Protein AF-A0A6N2EIK0-F1 (afdb_monomer)

Radius of gyration: 19.93 Å; Cα contacts (8 Å, |Δi|>4): 120; chains: 1; bounding box: 42×57×30 Å

Nearest PDB structures (foldseek):
  4o7p-assembly1_A  TM=5.651E-01  e=1.391E+00  Mycobacterium tuberculosis
  9bhi-assembly1_A  TM=3.981E-01  e=7.810E-01  Homo sapiens
  5flf-assembly3_C  TM=5.218E-01  e=3.002E+00  Homo sapiens
  8w38-assembly2_B  TM=4.145E-01  e=2.641E+00  Homo sapiens
  4hzs-assembly2_B  TM=5.323E-01  e=6.910E+00  Homo sapiens

Structure (mmCIF, N/CA/C/O backbone):
data_AF-A0A6N2EIK0-F1
#
_entry.id   AF-A0A6N2EIK0-F1
#
loop_
_atom_site.group_PDB
_atom_site.id
_atom_site.type_symbol
_atom_site.label_ato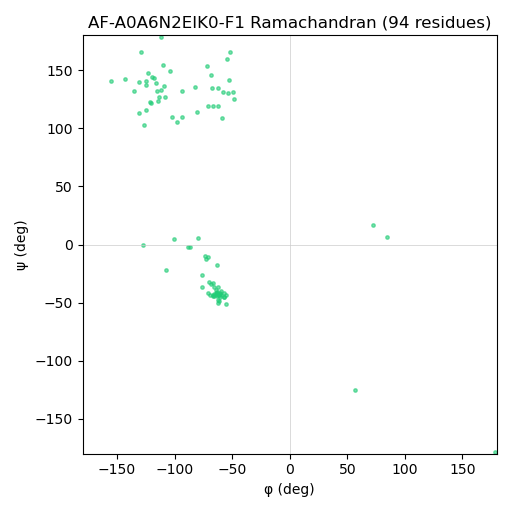m_id
_atom_site.label_alt_id
_atom_site.label_comp_id
_atom_site.label_asym_id
_atom_site.label_entity_id
_atom_site.label_seq_id
_atom_site.pdbx_PDB_ins_code
_atom_site.Cartn_x
_atom_site.Cartn_y
_atom_site.Cartn_z
_atom_site.occupancy
_atom_site.B_iso_or_equiv
_atom_site.auth_seq_id
_atom_site.auth_comp_id
_atom_site.auth_asym_id
_atom_site.auth_atom_id
_atom_site.pdbx_PDB_model_num
ATOM 1 N N . MET A 1 1 ? 27.194 45.518 8.921 1.00 78.38 1 MET A N 1
ATOM 2 C CA . MET A 1 1 ? 25.733 45.707 8.754 1.00 78.38 1 MET A CA 1
ATOM 3 C C . MET A 1 1 ? 25.144 44.846 7.635 1.00 78.38 1 MET A C 1
ATOM 5 O O . MET A 1 1 ? 24.205 44.117 7.914 1.00 78.38 1 MET A O 1
ATOM 9 N N . LEU A 1 2 ? 25.724 44.820 6.425 1.00 89.88 2 LEU A N 1
ATOM 10 C CA . LEU A 1 2 ? 25.221 44.005 5.299 1.00 89.88 2 LEU A CA 1
ATOM 11 C C . LEU A 1 2 ? 25.080 42.499 5.611 1.00 89.88 2 LEU A C 1
ATOM 13 O O . LEU A 1 2 ? 24.065 41.892 5.299 1.00 89.88 2 LEU A O 1
ATOM 17 N N . ARG A 1 3 ? 26.070 41.906 6.291 1.00 87.88 3 ARG A N 1
ATOM 18 C CA . ARG A 1 3 ? 26.031 40.486 6.698 1.00 87.88 3 ARG A CA 1
ATOM 19 C C . ARG A 1 3 ? 24.886 40.171 7.668 1.00 87.88 3 ARG A C 1
ATOM 21 O O . ARG A 1 3 ? 24.280 39.114 7.564 1.00 87.88 3 ARG A O 1
ATOM 28 N N . LEU A 1 4 ? 24.574 41.100 8.574 1.00 91.81 4 LEU A N 1
ATOM 29 C CA . LEU A 1 4 ? 23.481 40.948 9.538 1.00 91.81 4 LEU A CA 1
ATOM 30 C C . LEU A 1 4 ? 22.118 41.040 8.841 1.00 91.81 4 LEU A C 1
ATOM 32 O O . LEU A 1 4 ? 21.241 40.231 9.114 1.00 91.81 4 LEU A O 1
ATOM 36 N N . MET A 1 5 ? 21.974 41.972 7.893 1.00 92.25 5 MET A N 1
ATOM 37 C CA . MET A 1 5 ? 20.775 42.091 7.054 1.00 92.25 5 MET A CA 1
ATOM 38 C C . MET A 1 5 ? 20.528 40.821 6.232 1.00 92.25 5 MET A C 1
ATOM 40 O O . MET A 1 5 ? 19.398 40.346 6.176 1.00 92.25 5 MET A O 1
ATOM 44 N N . LEU A 1 6 ? 21.578 40.233 5.643 1.00 93.19 6 LEU A N 1
ATOM 45 C CA . LEU A 1 6 ? 21.459 38.981 4.887 1.00 93.19 6 LEU A CA 1
ATOM 46 C C . LEU A 1 6 ? 21.003 37.813 5.768 1.00 93.19 6 LEU A C 1
ATOM 48 O O . LEU A 1 6 ? 20.132 37.045 5.370 1.00 93.19 6 LEU A O 1
ATOM 52 N N . LEU A 1 7 ? 21.578 37.689 6.967 1.00 94.69 7 LEU A N 1
ATOM 53 C CA . LEU A 1 7 ? 21.194 36.653 7.927 1.00 94.69 7 LEU A CA 1
ATOM 54 C C . LEU A 1 7 ? 19.740 36.818 8.372 1.00 94.69 7 LEU A C 1
ATOM 56 O O . LEU A 1 7 ? 19.004 35.836 8.434 1.00 94.69 7 LEU A O 1
ATOM 60 N N . LEU A 1 8 ? 19.312 38.055 8.630 1.00 95.12 8 LEU A N 1
ATOM 61 C CA . LEU A 1 8 ? 17.940 38.346 9.026 1.00 95.12 8 LEU A CA 1
ATOM 62 C C . LEU A 1 8 ? 16.949 38.035 7.896 1.00 95.12 8 LEU A C 1
ATOM 64 O O . LEU A 1 8 ? 15.914 37.423 8.145 1.00 95.12 8 LEU A O 1
ATOM 68 N N . ALA A 1 9 ? 17.285 38.391 6.654 1.00 92.38 9 ALA A N 1
ATOM 69 C CA . ALA A 1 9 ? 16.471 38.076 5.483 1.00 92.38 9 ALA A CA 1
ATOM 70 C C . ALA A 1 9 ? 16.359 36.560 5.245 1.00 92.38 9 ALA A C 1
ATOM 72 O O . ALA A 1 9 ? 15.278 36.067 4.929 1.00 92.38 9 ALA A O 1
ATOM 73 N N . LEU A 1 10 ? 17.447 35.809 5.449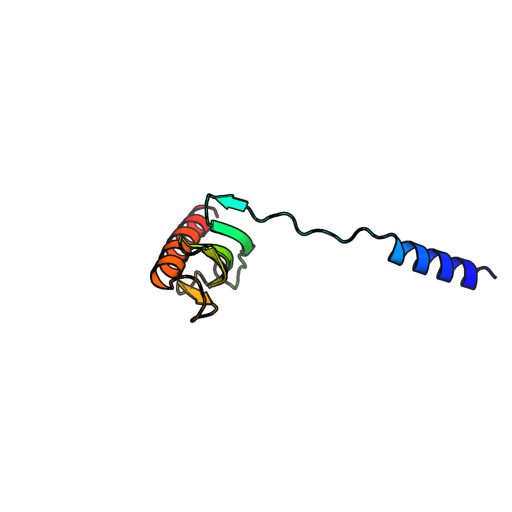 1.00 93.25 10 LEU A N 1
ATOM 74 C CA . LEU A 1 10 ? 17.449 34.349 5.326 1.00 93.25 10 LEU A CA 1
ATOM 75 C C . LEU A 1 10 ? 16.584 33.684 6.406 1.00 93.25 10 LEU A C 1
ATOM 77 O O . LEU A 1 10 ? 15.792 32.792 6.103 1.00 93.25 10 LEU A O 1
ATOM 81 N N . LEU A 1 11 ? 16.711 34.137 7.656 1.00 93.50 11 LEU A N 1
ATOM 82 C CA . LEU A 1 11 ? 15.905 33.644 8.775 1.00 93.50 11 LEU A CA 1
ATOM 83 C C . LEU A 1 11 ? 14.418 33.934 8.557 1.00 93.50 11 LEU A C 1
ATOM 85 O O . LEU A 1 11 ? 13.587 33.051 8.754 1.00 93.50 11 LEU A O 1
ATOM 89 N N . LEU A 1 12 ? 14.088 35.141 8.094 1.00 92.88 12 LEU A N 1
ATOM 90 C CA . LEU A 1 12 ? 12.715 35.520 7.777 1.00 92.88 12 LEU A CA 1
ATOM 91 C C . LEU A 1 12 ? 12.155 34.670 6.628 1.00 92.88 12 LEU A C 1
ATOM 93 O O . LEU A 1 12 ? 11.032 34.180 6.719 1.00 92.88 12 LEU A O 1
ATOM 97 N N . GLY A 1 13 ? 12.961 34.423 5.591 1.00 88.00 13 GLY A N 1
ATOM 98 C CA . GLY A 1 13 ? 12.608 33.530 4.491 1.00 88.00 13 GLY A CA 1
ATOM 99 C C . GLY A 1 13 ? 12.273 32.117 4.968 1.00 88.00 13 GLY A C 1
ATOM 100 O O . GLY A 1 13 ? 11.246 31.579 4.571 1.00 88.00 13 GLY A O 1
ATOM 101 N N . LEU A 1 14 ? 13.070 31.540 5.875 1.00 85.62 14 LEU A N 1
ATOM 102 C CA . LEU A 1 14 ? 12.792 30.213 6.438 1.00 85.62 14 LEU A CA 1
ATOM 103 C C . LEU A 1 14 ? 11.466 30.170 7.207 1.00 85.62 14 LEU A C 1
ATOM 105 O O . LEU A 1 14 ? 10.701 29.221 7.049 1.00 85.62 14 LEU A O 1
ATOM 109 N N . VAL A 1 15 ? 11.179 31.190 8.019 1.00 87.94 15 VAL A N 1
ATOM 110 C CA . VAL A 1 15 ? 9.958 31.236 8.841 1.00 87.94 15 VAL A CA 1
ATOM 111 C C . VAL A 1 15 ? 8.699 31.384 7.984 1.00 87.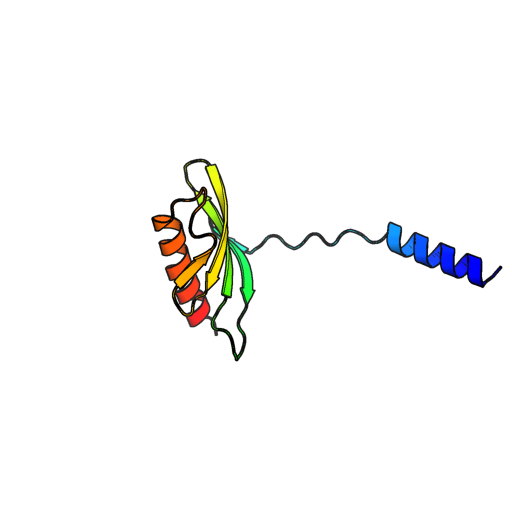94 15 VAL A C 1
ATOM 113 O O . VAL A 1 15 ? 7.662 30.821 8.327 1.00 87.94 15 VAL A O 1
ATOM 116 N N . LEU A 1 16 ? 8.782 32.106 6.863 1.00 85.94 16 LEU A N 1
ATOM 117 C CA . LEU A 1 16 ? 7.641 32.336 5.976 1.00 85.94 16 LEU A CA 1
ATOM 118 C C . LEU A 1 16 ? 7.427 31.229 4.933 1.00 85.94 16 LEU A C 1
ATOM 120 O O . LEU A 1 16 ? 6.456 31.303 4.178 1.00 85.94 16 LEU A O 1
ATOM 124 N N . THR A 1 17 ? 8.281 30.201 4.872 1.00 79.56 17 THR A N 1
ATOM 125 C CA . THR A 1 17 ? 8.040 29.085 3.945 1.00 79.56 17 THR A CA 1
ATOM 126 C C . THR A 1 17 ? 6.785 28.302 4.354 1.00 79.56 17 THR A C 1
ATOM 128 O O . THR A 1 17 ? 6.732 27.748 5.457 1.00 79.56 17 THR A O 1
ATOM 131 N N . PRO A 1 18 ? 5.750 28.221 3.494 1.00 78.12 18 PRO A N 1
ATOM 132 C CA . PRO A 1 18 ? 4.586 27.398 3.781 1.00 78.12 18 PRO A CA 1
ATOM 133 C C . PRO A 1 18 ? 5.019 25.935 3.878 1.00 78.12 18 PRO A C 1
ATOM 135 O O . PRO A 1 18 ? 5.772 25.432 3.041 1.00 78.12 18 PRO A O 1
ATOM 138 N N . ARG A 1 19 ? 4.530 25.232 4.905 1.00 72.50 19 ARG A N 1
ATOM 139 C CA . ARG A 1 19 ? 4.760 23.791 5.029 1.00 72.50 19 ARG A CA 1
ATOM 140 C C . ARG A 1 19 ? 4.113 23.099 3.836 1.00 72.50 19 ARG A C 1
ATOM 142 O O . ARG A 1 19 ? 2.900 23.182 3.664 1.00 72.50 19 ARG A O 1
ATOM 149 N N . ALA A 1 20 ? 4.920 22.409 3.035 1.00 71.50 20 ALA A N 1
ATOM 150 C CA . ALA A 1 20 ? 4.416 21.563 1.967 1.00 71.50 20 ALA A CA 1
ATOM 151 C C . ALA A 1 20 ? 3.500 20.491 2.579 1.00 71.50 20 ALA A C 1
ATOM 153 O O . ALA A 1 20 ? 3.954 19.593 3.290 1.00 71.50 20 ALA A O 1
ATOM 154 N N . VAL A 1 21 ? 2.196 20.614 2.336 1.00 65.75 21 VAL A N 1
ATOM 155 C CA . VAL A 1 21 ? 1.225 19.570 2.655 1.00 65.75 21 VAL A CA 1
ATOM 156 C C . VAL A 1 21 ? 1.329 18.561 1.521 1.00 65.75 21 VAL A C 1
ATOM 158 O O . VAL A 1 21 ? 1.051 18.901 0.372 1.00 65.75 21 VAL A O 1
ATOM 161 N N . ALA A 1 22 ? 1.793 17.347 1.819 1.00 63.25 22 ALA A N 1
ATOM 162 C CA . ALA A 1 22 ? 1.801 16.277 0.829 1.00 63.25 22 ALA A CA 1
ATOM 163 C C . ALA A 1 22 ? 0.382 16.125 0.259 1.00 63.25 22 ALA A C 1
ATOM 165 O O . ALA A 1 22 ? -0.585 16.087 1.027 1.00 63.25 22 ALA A O 1
ATOM 166 N N . ALA A 1 23 ? 0.263 16.089 -1.072 1.00 63.03 23 ALA A N 1
ATOM 167 C CA . ALA A 1 23 ? -1.025 15.912 -1.730 1.00 63.03 23 ALA A CA 1
ATOM 168 C C . ALA A 1 23 ? -1.722 14.659 -1.169 1.00 63.03 23 ALA A C 1
ATOM 170 O O . ALA A 1 23 ? -1.042 13.669 -0.872 1.00 63.03 23 ALA A O 1
ATOM 171 N N . PRO A 1 24 ? -3.055 14.681 -0.979 1.00 65.00 24 PRO A N 1
ATOM 172 C CA . PRO A 1 24 ? -3.768 13.477 -0.589 1.00 65.00 24 PRO A CA 1
ATOM 173 C C . PRO A 1 24 ? -3.503 12.405 -1.650 1.00 65.00 24 PRO A C 1
ATOM 175 O O . PRO A 1 24 ? -3.593 12.678 -2.847 1.00 65.00 24 PRO A O 1
ATOM 178 N N . GLY A 1 25 ? -3.134 11.202 -1.208 1.00 74.50 25 GLY A N 1
ATOM 179 C CA . GLY A 1 25 ? -2.983 10.058 -2.099 1.00 74.50 25 GLY A CA 1
ATOM 180 C C . GLY A 1 25 ? -4.249 9.811 -2.927 1.00 74.50 25 GLY A C 1
ATOM 181 O O . GLY A 1 25 ? -5.340 10.256 -2.563 1.00 74.50 25 GLY A O 1
ATOM 182 N N . VAL A 1 26 ? -4.130 9.088 -4.042 1.00 86.38 26 VAL A N 1
ATOM 183 C CA . VAL A 1 26 ? -5.299 8.755 -4.873 1.00 86.38 26 VAL A CA 1
ATOM 184 C C . VAL A 1 26 ? -6.158 7.741 -4.125 1.00 86.38 26 VAL A C 1
ATOM 186 O O . VAL A 1 26 ? -5.695 6.642 -3.824 1.00 86.38 26 VAL A O 1
ATOM 189 N N . CYS A 1 27 ? -7.404 8.104 -3.823 1.00 89.81 27 CYS A N 1
ATOM 190 C CA . CYS A 1 27 ? -8.324 7.266 -3.060 1.00 89.81 27 CYS A CA 1
ATOM 191 C C . CYS A 1 27 ? -9.456 6.714 -3.926 1.00 89.81 27 CYS A C 1
ATOM 193 O O . CYS A 1 27 ? -10.094 7.445 -4.681 1.00 89.81 27 CYS A O 1
ATOM 195 N N . VAL A 1 28 ? -9.753 5.429 -3.744 1.00 90.25 28 VAL A N 1
ATOM 196 C CA . VAL A 1 28 ? -10.951 4.763 -4.255 1.00 90.25 28 VAL A CA 1
ATOM 197 C C . VAL A 1 28 ? -11.638 4.082 -3.075 1.00 90.25 28 VAL A C 1
ATOM 199 O O . VAL A 1 28 ? -11.196 3.042 -2.585 1.00 90.25 28 VAL A O 1
ATOM 202 N N . GLY A 1 29 ? -12.720 4.699 -2.595 1.00 91.00 29 GLY A N 1
ATOM 203 C CA . GLY A 1 29 ? -13.445 4.232 -1.414 1.00 91.00 29 GLY A CA 1
ATOM 204 C C . GLY A 1 29 ? -12.526 4.122 -0.183 1.00 91.00 29 GLY A C 1
ATOM 205 O O . GLY A 1 29 ? -11.867 5.104 0.158 1.00 91.00 29 GLY A O 1
ATOM 206 N N . PRO A 1 30 ? -12.457 2.956 0.486 1.00 92.94 30 PRO A N 1
ATOM 207 C CA . PRO A 1 30 ? -11.673 2.766 1.709 1.00 92.94 30 PRO A CA 1
ATOM 208 C C . PRO A 1 30 ? -10.165 2.555 1.475 1.00 92.94 30 PRO A C 1
ATOM 210 O O . PRO A 1 30 ? -9.440 2.233 2.416 1.00 92.94 30 PRO A O 1
ATOM 213 N N . VAL A 1 31 ? -9.688 2.674 0.233 1.00 94.31 31 VAL A N 1
ATOM 214 C CA . VAL A 1 31 ? -8.295 2.421 -0.150 1.00 94.31 31 VAL A CA 1
ATOM 215 C C . VAL A 1 31 ? -7.701 3.688 -0.745 1.00 94.31 31 VAL A C 1
ATOM 217 O O . VAL A 1 31 ? -8.190 4.183 -1.756 1.00 94.31 31 VAL A O 1
ATOM 220 N N . CYS A 1 32 ? -6.617 4.186 -0.161 1.00 93.38 32 CYS A N 1
ATOM 221 C CA . CYS A 1 32 ? -5.830 5.288 -0.707 1.00 93.38 32 CYS A CA 1
ATOM 222 C C . CYS A 1 32 ? -4.416 4.826 -1.050 1.00 93.38 32 CYS A C 1
ATOM 224 O O . CYS A 1 32 ? -3.808 4.084 -0.283 1.00 93.38 32 CYS A O 1
ATOM 226 N N . ALA A 1 33 ? -3.878 5.281 -2.177 1.00 92.19 33 ALA A N 1
ATOM 227 C CA . ALA A 1 33 ? -2.482 5.103 -2.549 1.00 92.19 33 ALA A CA 1
ATOM 228 C C . ALA A 1 33 ? -1.709 6.378 -2.199 1.00 92.19 33 ALA A C 1
ATOM 230 O O . ALA A 1 33 ? -1.855 7.398 -2.871 1.00 92.19 33 ALA A O 1
ATOM 231 N N . ASP A 1 34 ? -0.920 6.316 -1.129 1.00 90.88 34 ASP A N 1
ATOM 232 C CA . ASP A 1 34 ? -0.079 7.423 -0.667 1.00 90.88 34 ASP A CA 1
ATOM 233 C C . ASP A 1 34 ? 1.173 7.566 -1.550 1.00 90.88 34 ASP A C 1
ATOM 235 O O . ASP A 1 34 ? 1.617 8.678 -1.819 1.00 90.88 34 ASP A O 1
ATOM 239 N N . GLU A 1 35 ? 1.737 6.448 -2.014 1.00 89.31 35 GLU A N 1
ATOM 240 C CA . GLU A 1 35 ? 2.92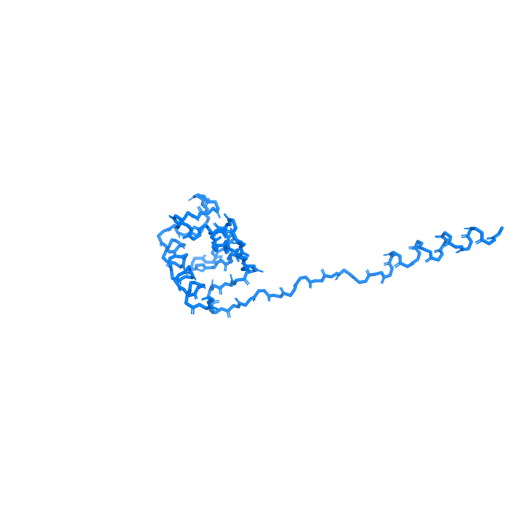0 6.435 -2.877 1.00 89.31 35 GLU A CA 1
ATOM 241 C C . GLU A 1 35 ? 2.958 5.150 -3.713 1.00 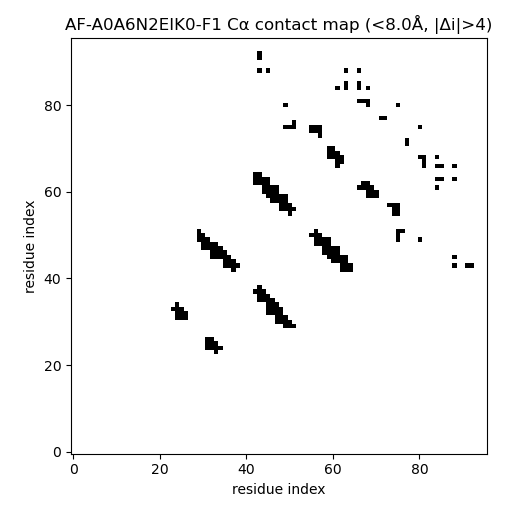89.31 35 GLU A C 1
ATOM 243 O O . GLU A 1 35 ? 2.637 4.069 -3.216 1.00 89.31 35 GLU A O 1
ATOM 248 N N . ILE A 1 36 ? 3.366 5.254 -4.977 1.00 88.06 36 ILE A N 1
ATOM 249 C CA . ILE A 1 36 ? 3.539 4.117 -5.886 1.00 88.06 36 ILE A CA 1
ATOM 250 C C . ILE A 1 36 ? 4.916 4.270 -6.523 1.00 88.06 36 ILE A C 1
ATOM 252 O O . ILE A 1 36 ? 5.142 5.212 -7.283 1.00 88.06 36 ILE A O 1
ATOM 256 N N . THR A 1 37 ? 5.839 3.362 -6.217 1.00 88.56 37 THR A N 1
ATOM 257 C CA . THR A 1 37 ? 7.209 3.423 -6.732 1.00 88.56 37 THR A CA 1
ATOM 258 C C . THR A 1 37 ? 7.589 2.140 -7.453 1.00 88.56 37 THR A C 1
ATOM 260 O O . THR A 1 37 ? 7.250 1.030 -7.046 1.00 88.56 37 THR A O 1
ATOM 263 N N . ARG A 1 38 ? 8.321 2.299 -8.556 1.00 85.69 38 ARG A N 1
ATOM 264 C CA . ARG A 1 38 ? 8.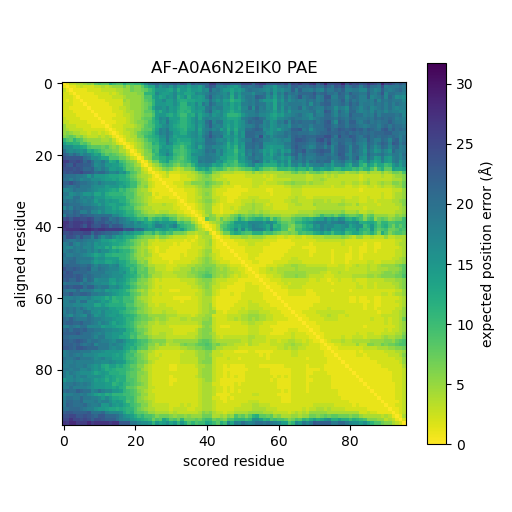974 1.220 -9.302 1.00 85.69 38 ARG A CA 1
ATOM 265 C C . ARG A 1 38 ? 10.412 1.634 -9.534 1.00 85.69 38 ARG A C 1
ATOM 267 O O . ARG A 1 38 ? 10.664 2.788 -9.874 1.00 85.69 38 ARG A O 1
ATOM 274 N N . SER A 1 39 ? 11.354 0.709 -9.412 1.00 68.06 39 SER A N 1
ATOM 275 C CA . SER A 1 39 ? 12.710 0.943 -9.905 1.00 68.06 39 SER A CA 1
ATOM 276 C C . SER A 1 39 ? 13.167 -0.214 -10.786 1.00 68.06 39 SER A C 1
ATOM 278 O O . SER A 1 39 ? 12.574 -1.287 -10.786 1.00 68.06 39 SER A O 1
ATOM 280 N N . ALA A 1 40 ? 14.253 -0.020 -11.534 1.00 66.75 40 ALA A N 1
ATOM 281 C CA . ALA A 1 40 ? 14.856 -1.099 -12.319 1.00 66.75 40 ALA A CA 1
ATOM 282 C C . ALA A 1 40 ? 15.391 -2.256 -11.443 1.00 66.75 40 ALA A C 1
ATOM 284 O O . ALA A 1 40 ? 15.622 -3.352 -11.942 1.00 66.75 40 ALA A O 1
ATOM 285 N N . LYS A 1 41 ? 15.592 -2.016 -10.138 1.00 64.19 41 LYS A N 1
ATOM 286 C CA . LYS A 1 41 ? 16.134 -2.983 -9.169 1.00 64.19 41 LYS A CA 1
ATOM 287 C C . LYS A 1 41 ? 15.079 -3.513 -8.191 1.00 64.19 41 LYS A C 1
ATOM 289 O O . LYS A 1 41 ? 15.268 -4.572 -7.597 1.00 64.19 41 LYS A O 1
ATOM 294 N N . HIS A 1 42 ? 13.989 -2.773 -8.007 1.00 60.19 42 HIS A N 1
ATOM 295 C CA . HIS A 1 42 ? 12.919 -3.074 -7.067 1.00 60.19 42 HIS A CA 1
ATOM 296 C C . HIS A 1 42 ? 11.607 -3.191 -7.837 1.00 60.19 42 HIS A C 1
ATOM 298 O O . HIS A 1 42 ? 11.194 -2.252 -8.522 1.00 60.19 42 HIS A O 1
ATOM 304 N N . HIS A 1 43 ? 10.957 -4.352 -7.710 1.00 80.31 43 HIS A N 1
ATOM 305 C CA . HIS A 1 43 ? 9.568 -4.531 -8.130 1.00 80.31 43 HIS A CA 1
ATOM 306 C C . HIS A 1 43 ? 8.684 -3.439 -7.507 1.00 80.31 43 HIS A C 1
ATOM 308 O O . HIS A 1 43 ? 9.108 -2.738 -6.587 1.00 80.31 43 HIS A O 1
ATOM 314 N N . TRP A 1 44 ? 7.461 -3.288 -8.017 1.00 90.62 44 TRP A N 1
ATOM 315 C CA . TRP A 1 44 ? 6.524 -2.289 -7.509 1.00 90.62 44 TRP A CA 1
ATOM 316 C C . TRP A 1 44 ? 6.422 -2.332 -5.978 1.00 90.62 44 TRP A C 1
ATOM 318 O O . TRP A 1 44 ? 6.134 -3.376 -5.393 1.00 90.62 44 TRP A O 1
ATOM 328 N N . GLN A 1 45 ? 6.649 -1.185 -5.345 1.00 93.56 45 GLN A N 1
ATOM 329 C CA . GLN A 1 45 ? 6.407 -0.970 -3.929 1.00 93.56 45 GLN A CA 1
ATOM 330 C C . GLN A 1 45 ? 5.276 0.044 -3.785 1.00 93.56 45 GLN A C 1
ATOM 332 O O . GLN A 1 45 ? 5.309 1.132 -4.362 1.00 93.56 45 GLN A O 1
ATOM 337 N N . LEU A 1 46 ? 4.257 -0.323 -3.016 1.00 93.69 46 LEU A N 1
ATOM 338 C CA . LEU A 1 46 ? 3.067 0.498 -2.828 1.00 93.69 46 LEU A CA 1
ATOM 339 C C . LEU A 1 46 ? 2.979 0.925 -1.368 1.00 93.69 46 LEU A C 1
ATOM 341 O O . LEU A 1 46 ? 3.084 0.092 -0.469 1.00 93.69 46 LEU A O 1
ATOM 345 N N . ARG A 1 47 ? 2.744 2.211 -1.118 1.00 94.50 47 ARG A N 1
ATOM 346 C CA . ARG A 1 47 ? 2.325 2.713 0.191 1.00 94.50 47 ARG A CA 1
ATOM 347 C C . ARG A 1 47 ? 0.839 2.993 0.130 1.00 94.50 47 ARG A C 1
ATOM 349 O O . ARG A 1 47 ? 0.398 3.905 -0.565 1.00 94.50 47 ARG A O 1
ATOM 356 N N . LEU A 1 48 ? 0.069 2.176 0.831 1.00 94.69 48 LEU A N 1
ATOM 357 C CA . LEU A 1 48 ? -1.383 2.245 0.851 1.00 94.69 48 LEU A CA 1
ATOM 358 C C . LEU A 1 48 ? -1.861 2.729 2.213 1.00 94.69 48 LEU A C 1
ATOM 360 O O . LEU A 1 48 ? -1.206 2.521 3.228 1.00 94.69 48 LEU A O 1
ATOM 364 N N . ARG A 1 49 ? -3.040 3.329 2.253 1.00 95.31 49 ARG A N 1
ATOM 365 C CA . ARG A 1 49 ? -3.767 3.618 3.480 1.00 95.31 49 ARG A CA 1
ATOM 366 C C . ARG A 1 49 ? -5.140 2.993 3.368 1.00 95.31 49 ARG A C 1
ATOM 368 O O . ARG A 1 49 ? -5.907 3.357 2.480 1.00 95.31 49 ARG A O 1
ATOM 375 N N . LEU A 1 50 ? -5.414 2.030 4.234 1.00 95.56 50 LEU A N 1
ATOM 376 C CA . LEU A 1 50 ? -6.675 1.307 4.259 1.00 95.56 50 LEU A CA 1
ATOM 377 C C . LEU A 1 50 ? -7.532 1.795 5.413 1.00 95.56 50 LEU A C 1
ATOM 379 O O . LEU A 1 50 ? -7.016 2.164 6.469 1.00 95.56 50 LEU A O 1
ATOM 383 N N . SER A 1 51 ? -8.838 1.740 5.212 1.00 95.38 51 SER A N 1
ATOM 384 C CA . SER A 1 51 ? -9.823 1.736 6.284 1.00 95.38 51 SER A CA 1
ATOM 385 C C . SER A 1 51 ? -10.714 0.503 6.190 1.00 95.38 51 SER A C 1
ATOM 387 O O . SER A 1 51 ? -10.985 0.028 5.085 1.00 95.38 51 SER A O 1
ATOM 389 N N . ASP A 1 52 ? -11.164 -0.012 7.328 1.00 93.50 52 ASP A N 1
ATOM 390 C CA . ASP A 1 52 ? -12.123 -1.116 7.392 1.00 93.50 52 ASP A CA 1
ATOM 391 C C . ASP A 1 52 ? -13.488 -0.665 7.939 1.00 93.50 52 ASP A C 1
ATOM 393 O O . ASP A 1 52 ? -13.701 0.502 8.274 1.00 93.50 52 ASP A O 1
ATOM 397 N N . GLN A 1 53 ? -14.434 -1.605 8.002 1.00 91.06 53 GLN A N 1
ATOM 398 C CA . GLN A 1 53 ? -15.800 -1.345 8.469 1.00 91.06 53 GLN A CA 1
ATOM 399 C C . GLN A 1 53 ? -15.898 -1.134 9.986 1.00 91.06 53 GLN A C 1
ATOM 401 O O . GLN A 1 53 ? -16.935 -0.701 10.479 1.00 91.06 53 GLN A O 1
ATOM 406 N N . GLN A 1 54 ? -14.838 -1.448 10.730 1.00 93.06 54 GLN A N 1
ATOM 407 C CA . GLN A 1 54 ? -14.758 -1.247 12.177 1.00 93.06 54 GLN A CA 1
ATOM 408 C C . GLN A 1 54 ? -14.235 0.160 12.508 1.00 93.06 54 GLN A C 1
ATOM 410 O O . GLN A 1 54 ? -14.174 0.546 13.673 1.00 93.06 54 GLN A O 1
ATOM 415 N N . GLY A 1 55 ? -13.894 0.949 11.483 1.00 93.31 55 GLY A N 1
ATOM 416 C CA . GLY A 1 55 ? -13.344 2.290 11.632 1.00 93.31 55 GLY A CA 1
ATOM 417 C C . GLY A 1 55 ? -11.835 2.297 11.853 1.00 93.31 55 GLY A C 1
ATOM 418 O O . GLY A 1 55 ? -11.264 3.367 12.081 1.00 93.31 55 GLY A O 1
ATOM 419 N N . HIS A 1 56 ? -11.162 1.146 11.754 1.00 96.06 56 HIS A N 1
ATOM 420 C CA . HIS A 1 56 ? -9.711 1.127 11.791 1.00 96.06 56 HIS A CA 1
ATOM 421 C C . HIS A 1 56 ? -9.158 1.783 10.537 1.00 96.06 56 HIS A C 1
ATOM 423 O O . HIS A 1 56 ? -9.718 1.683 9.442 1.00 96.06 56 HIS A O 1
ATOM 429 N N . ARG A 1 57 ? -8.024 2.462 10.699 1.00 94.69 57 ARG A N 1
ATOM 430 C CA . ARG A 1 57 ? -7.275 3.050 9.599 1.00 94.69 57 ARG A CA 1
ATOM 431 C C . ARG A 1 57 ? -5.806 2.747 9.778 1.00 94.69 57 ARG A C 1
ATOM 433 O O . ARG A 1 57 ? -5.240 2.992 10.838 1.00 94.69 57 ARG A O 1
ATOM 440 N N . GLU A 1 58 ? -5.183 2.281 8.710 1.00 95.25 58 GLU A N 1
ATOM 441 C CA . GLU A 1 58 ? -3.806 1.828 8.760 1.00 95.25 58 GLU A CA 1
ATOM 442 C C . GLU A 1 58 ? -3.050 2.187 7.486 1.00 95.25 58 GLU A C 1
ATOM 444 O O . GLU A 1 58 ? -3.602 2.132 6.387 1.00 95.25 58 GLU A O 1
ATOM 449 N N . ARG A 1 59 ? -1.774 2.560 7.635 1.00 95.31 59 ARG A N 1
ATOM 450 C CA . ARG A 1 59 ? -0.844 2.676 6.510 1.00 95.31 59 ARG A CA 1
ATOM 451 C C . ARG A 1 59 ? -0.080 1.374 6.342 1.00 95.31 59 ARG A C 1
ATOM 453 O O . ARG A 1 59 ? 0.486 0.867 7.303 1.00 95.31 59 ARG A O 1
ATOM 460 N N . LEU A 1 60 ? -0.030 0.902 5.109 1.00 95.31 60 LEU A N 1
ATOM 461 C CA . LEU A 1 60 ? 0.611 -0.331 4.708 1.00 95.31 60 LEU A CA 1
ATOM 462 C C . LEU A 1 60 ? 1.708 -0.052 3.693 1.00 95.31 60 LEU A C 1
ATOM 464 O O . LEU A 1 60 ? 1.558 0.791 2.808 1.00 95.31 60 LEU A O 1
ATOM 468 N N . VAL A 1 61 ? 2.780 -0.824 3.781 1.00 95.56 61 VAL A N 1
ATOM 469 C CA . VAL A 1 61 ? 3.776 -0.950 2.723 1.00 95.56 61 VAL A CA 1
ATOM 470 C C . VAL A 1 61 ? 3.617 -2.328 2.099 1.00 95.56 61 VAL A C 1
ATOM 472 O O . VAL A 1 61 ? 3.626 -3.330 2.811 1.00 95.56 61 VAL A O 1
ATOM 475 N N . VAL A 1 62 ? 3.462 -2.370 0.781 1.00 95.56 62 VAL A N 1
ATOM 476 C CA . VAL A 1 62 ? 3.301 -3.595 -0.000 1.00 95.56 62 VAL A CA 1
ATOM 477 C C . VAL A 1 62 ? 4.511 -3.763 -0.906 1.00 95.56 62 VAL A C 1
ATOM 479 O O . VAL A 1 62 ? 4.800 -2.874 -1.707 1.00 95.56 62 VAL A O 1
ATOM 482 N N . ASP A 1 63 ? 5.194 -4.898 -0.795 1.00 93.56 63 ASP A N 1
ATOM 483 C CA . ASP A 1 63 ? 6.179 -5.345 -1.781 1.00 93.56 63 ASP A CA 1
ATOM 484 C C . ASP A 1 63 ? 5.484 -6.273 -2.783 1.00 93.56 63 ASP A C 1
ATOM 486 O O . ASP A 1 63 ? 5.097 -7.397 -2.454 1.00 93.56 63 ASP A O 1
ATOM 490 N N . CYS A 1 64 ? 5.302 -5.813 -4.020 1.00 93.00 64 CYS A N 1
ATOM 491 C CA . CYS A 1 64 ? 4.623 -6.601 -5.043 1.00 93.00 64 CYS A CA 1
ATOM 492 C C . CYS A 1 64 ? 5.465 -7.756 -5.591 1.00 93.00 64 CYS A C 1
ATOM 494 O O . CYS A 1 64 ? 4.913 -8.612 -6.275 1.00 93.00 64 CYS A O 1
ATOM 496 N N . ARG A 1 65 ? 6.765 -7.844 -5.270 1.00 90.50 65 ARG A N 1
ATOM 497 C CA . ARG A 1 65 ? 7.598 -8.993 -5.657 1.00 90.50 65 ARG A CA 1
ATOM 498 C C . AR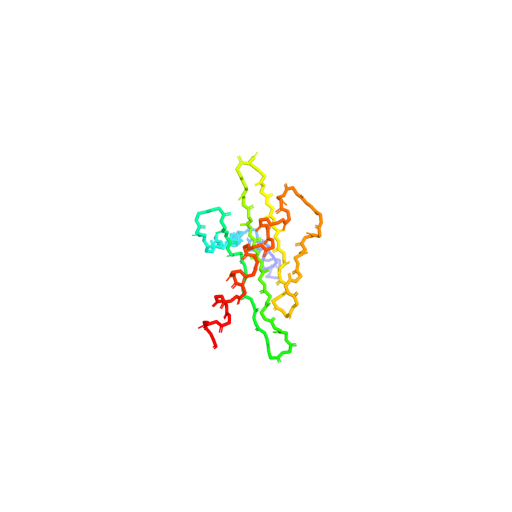G A 1 65 ? 7.070 -10.301 -5.079 1.00 90.50 65 ARG A C 1
ATOM 500 O O . ARG A 1 65 ? 7.098 -11.332 -5.743 1.00 90.50 65 ARG A O 1
ATOM 507 N N . ASN A 1 66 ? 6.679 -10.265 -3.810 1.00 91.06 66 ASN A N 1
ATOM 508 C CA . ASN A 1 66 ? 6.271 -11.431 -3.028 1.00 91.06 66 ASN A CA 1
ATOM 509 C C . ASN A 1 66 ? 4.893 -11.248 -2.368 1.00 91.06 66 ASN A C 1
ATOM 511 O O . ASN A 1 66 ? 4.412 -12.156 -1.694 1.00 91.06 66 ASN A O 1
ATOM 515 N N . GLY A 1 67 ? 4.253 -10.091 -2.558 1.00 89.88 67 GLY A N 1
ATOM 516 C CA . GLY A 1 67 ? 2.965 -9.752 -1.962 1.00 89.88 67 GLY A CA 1
ATOM 517 C C . GLY A 1 67 ? 3.035 -9.475 -0.460 1.00 89.88 67 GLY A C 1
ATOM 518 O O . GLY A 1 67 ? 1.995 -9.514 0.200 1.00 89.88 67 GLY A O 1
ATOM 519 N N . GLN A 1 68 ? 4.225 -9.230 0.097 1.00 93.88 68 GLN A N 1
ATOM 520 C CA . GLN A 1 68 ? 4.385 -8.977 1.524 1.00 93.88 68 GLN A CA 1
ATOM 521 C C . GLN A 1 68 ? 3.745 -7.641 1.908 1.00 93.88 68 GLN A C 1
ATOM 523 O O . GLN A 1 68 ? 3.958 -6.621 1.255 1.00 93.88 68 GLN A O 1
ATOM 528 N N . VAL A 1 69 ? 2.989 -7.658 3.005 1.00 96.12 69 VAL A N 1
ATOM 529 C CA . VAL A 1 69 ? 2.354 -6.482 3.603 1.00 96.12 69 VAL A CA 1
ATOM 530 C C . VAL A 1 69 ? 3.026 -6.186 4.940 1.00 96.12 69 VAL A C 1
ATOM 532 O O . VAL A 1 69 ? 3.240 -7.089 5.747 1.00 96.12 69 VAL A O 1
ATOM 535 N N . SER A 1 70 ? 3.362 -4.918 5.161 1.00 94.38 70 SER A N 1
ATOM 536 C CA . SER A 1 70 ? 3.932 -4.414 6.409 1.00 94.38 70 SER A CA 1
ATOM 537 C C . SER A 1 70 ? 3.086 -3.262 6.965 1.00 94.38 70 SER A C 1
ATOM 539 O O . SER A 1 70 ? 2.701 -2.390 6.180 1.00 94.38 70 SER A O 1
ATOM 541 N N . PRO A 1 71 ? 2.827 -3.211 8.283 1.00 94.06 71 PRO A N 1
ATOM 542 C CA . PRO A 1 71 ? 3.257 -4.189 9.287 1.00 94.06 71 PRO A CA 1
ATOM 543 C C . PRO A 1 71 ? 2.493 -5.519 9.168 1.00 94.06 71 PRO A C 1
ATOM 545 O O . PRO A 1 71 ? 1.373 -5.556 8.661 1.00 94.06 71 PRO A O 1
ATOM 548 N N . GLN A 1 72 ? 3.109 -6.622 9.611 1.00 92.88 72 GLN A N 1
ATOM 549 C CA . GLN A 1 72 ? 2.487 -7.955 9.517 1.00 92.88 72 GLN A CA 1
ATOM 550 C C . GLN A 1 72 ? 1.252 -8.069 10.413 1.00 92.88 72 GLN A C 1
ATOM 552 O O . GLN A 1 72 ? 0.257 -8.654 10.003 1.00 92.88 72 GLN A O 1
ATOM 557 N N . ASP A 1 73 ? 1.271 -7.380 11.549 1.00 91.50 73 ASP A N 1
ATOM 558 C CA . ASP A 1 73 ? 0.149 -7.249 12.472 1.00 91.50 73 ASP A CA 1
ATOM 559 C C . ASP A 1 73 ? -0.259 -5.782 12.571 1.00 91.50 73 ASP A C 1
ATOM 561 O O . ASP A 1 73 ? 0.584 -4.884 12.510 1.00 91.50 73 ASP A O 1
ATOM 565 N N . GLY A 1 74 ? -1.555 -5.524 12.681 1.00 91.25 74 GLY A N 1
ATOM 566 C CA . GLY A 1 74 ? -2.084 -4.172 12.790 1.00 91.25 74 GLY A CA 1
ATOM 567 C C . GLY A 1 74 ? -3.599 -4.164 12.865 1.00 91.25 74 GLY A C 1
ATOM 568 O O . GLY A 1 74 ? -4.229 -5.217 12.923 1.00 91.25 74 GLY A O 1
ATOM 569 N N . ALA A 1 75 ? -4.171 -2.965 12.930 1.00 94.69 75 ALA A N 1
ATOM 570 C CA . ALA A 1 75 ? -5.582 -2.796 13.265 1.00 94.69 75 ALA A CA 1
ATOM 571 C C . ALA A 1 75 ? -6.525 -3.276 12.153 1.00 94.69 75 ALA A C 1
ATOM 573 O O . ALA A 1 75 ? -7.613 -3.758 12.445 1.00 94.69 75 ALA A O 1
ATOM 574 N N . VAL A 1 76 ? -6.115 -3.161 10.886 1.00 96.31 76 VAL A N 1
ATOM 575 C CA . VAL A 1 76 ? -6.927 -3.627 9.759 1.00 96.31 76 VAL A CA 1
ATOM 576 C C . VAL A 1 76 ? -6.735 -5.131 9.565 1.00 96.31 76 VAL A C 1
ATOM 578 O O . VAL A 1 76 ? -5.600 -5.615 9.525 1.00 96.31 76 VAL A O 1
ATOM 581 N N . ASP A 1 77 ? -7.836 -5.861 9.359 1.00 95.19 77 ASP A N 1
ATOM 582 C CA . ASP A 1 77 ? -7.802 -7.302 9.080 1.00 95.19 77 ASP A CA 1
ATOM 583 C C . ASP A 1 77 ? -6.792 -7.656 7.973 1.00 95.19 77 ASP A C 1
ATOM 585 O O . ASP A 1 77 ? -6.764 -7.059 6.888 1.00 95.19 77 ASP A O 1
ATOM 589 N N . ARG A 1 78 ? -5.950 -8.657 8.239 1.00 95.00 78 ARG A N 1
ATOM 590 C CA . ARG A 1 78 ? -4.853 -9.026 7.339 1.00 95.00 78 ARG A CA 1
ATOM 591 C C . ARG A 1 78 ? -5.308 -9.802 6.118 1.00 95.00 78 ARG A C 1
ATOM 593 O O . ARG A 1 78 ? -4.674 -9.682 5.068 1.00 95.00 78 ARG A O 1
ATOM 600 N N . GLY A 1 79 ? -6.431 -10.512 6.201 1.00 95.06 79 GLY A N 1
ATOM 601 C CA . GLY A 1 79 ? -7.070 -11.112 5.032 1.00 95.06 79 GLY A CA 1
ATOM 602 C C . GLY A 1 79 ? -7.498 -10.042 4.025 1.00 95.06 79 GLY A C 1
ATOM 603 O O . GLY A 1 79 ? -7.151 -10.120 2.840 1.00 95.06 79 GLY A O 1
ATOM 604 N N . TYR A 1 80 ? -8.177 -9.003 4.511 1.00 95.75 80 TYR A N 1
ATOM 605 C CA . TYR A 1 80 ? -8.585 -7.838 3.733 1.00 95.75 80 TYR A CA 1
ATOM 606 C C . TYR A 1 80 ? -7.381 -7.063 3.185 1.00 95.75 80 TYR A C 1
ATOM 608 O O . TYR A 1 80 ? -7.302 -6.839 1.974 1.00 95.75 80 TYR A O 1
ATOM 616 N N . ALA A 1 81 ? -6.404 -6.727 4.032 1.00 96.56 81 ALA A N 1
ATOM 617 C CA . ALA A 1 81 ? -5.197 -6.017 3.615 1.00 96.56 81 ALA A CA 1
ATOM 618 C C . ALA A 1 81 ? -4.439 -6.767 2.507 1.00 96.56 81 ALA A C 1
ATOM 620 O O . ALA A 1 81 ? -4.084 -6.176 1.484 1.00 96.56 81 ALA A O 1
ATOM 621 N N . ALA A 1 82 ? -4.259 -8.083 2.654 1.00 96.38 82 ALA A N 1
ATOM 622 C CA . ALA A 1 82 ? -3.604 -8.914 1.650 1.00 96.38 82 ALA A CA 1
ATOM 623 C C . ALA A 1 82 ? -4.414 -9.007 0.344 1.00 96.38 82 ALA A C 1
ATOM 625 O O . ALA A 1 82 ? -3.837 -9.030 -0.745 1.00 96.38 82 ALA A O 1
ATOM 626 N N . ALA A 1 83 ? -5.748 -9.046 0.413 1.00 96.44 83 ALA A N 1
ATOM 627 C CA . ALA A 1 83 ? -6.600 -9.046 -0.777 1.00 96.44 83 ALA A CA 1
ATOM 628 C C . ALA A 1 83 ? -6.496 -7.729 -1.563 1.00 96.44 83 ALA A C 1
ATOM 630 O O . ALA A 1 83 ? -6.349 -7.759 -2.791 1.00 96.44 83 ALA A O 1
ATOM 631 N N . VAL A 1 84 ? -6.513 -6.591 -0.861 1.00 95.75 84 VAL A N 1
ATOM 632 C CA . VAL A 1 84 ? -6.296 -5.267 -1.459 1.00 95.75 84 VAL A CA 1
ATOM 633 C C . VAL A 1 84 ? -4.896 -5.178 -2.063 1.00 95.75 84 VAL A C 1
ATOM 635 O O . VAL A 1 84 ? -4.774 -4.805 -3.228 1.00 95.75 84 VAL A O 1
ATOM 638 N N . ALA A 1 85 ? -3.862 -5.597 -1.329 1.00 95.25 85 ALA A N 1
ATOM 639 C CA . ALA A 1 85 ? -2.476 -5.613 -1.792 1.00 95.25 85 ALA A CA 1
ATOM 640 C C . ALA A 1 85 ? -2.313 -6.406 -3.098 1.00 95.25 85 ALA A C 1
ATOM 642 O O . ALA A 1 85 ? -1.814 -5.871 -4.086 1.00 95.25 85 ALA A O 1
ATOM 643 N N . ARG A 1 86 ? -2.825 -7.646 -3.155 1.00 95.38 86 ARG A N 1
ATOM 644 C CA . ARG A 1 86 ? -2.787 -8.474 -4.376 1.00 95.38 86 ARG A CA 1
ATOM 645 C C . ARG A 1 86 ? -3.458 -7.786 -5.561 1.00 95.38 86 A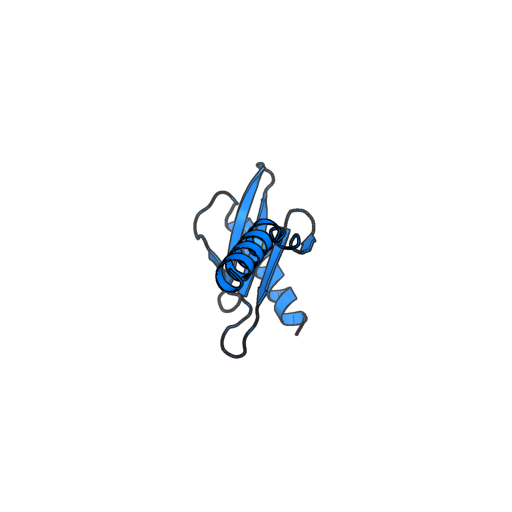RG A C 1
ATOM 647 O O . ARG A 1 86 ? -2.960 -7.867 -6.681 1.00 95.38 86 ARG A O 1
ATOM 654 N N . ARG A 1 87 ? -4.602 -7.131 -5.343 1.00 94.56 87 ARG A N 1
ATOM 655 C CA . ARG A 1 87 ? -5.304 -6.415 -6.415 1.00 94.56 87 ARG A CA 1
ATOM 656 C C . ARG A 1 87 ? -4.538 -5.172 -6.864 1.00 94.56 87 ARG A C 1
ATOM 658 O O . ARG A 1 87 ? -4.422 -4.961 -8.066 1.00 94.56 87 ARG A O 1
ATOM 665 N N . ALA A 1 88 ? -4.009 -4.392 -5.928 1.00 93.50 88 ALA A N 1
ATOM 666 C CA . ALA A 1 88 ? -3.230 -3.195 -6.217 1.00 93.50 88 ALA A CA 1
ATOM 667 C C . ALA A 1 88 ? -1.944 -3.527 -6.990 1.00 93.50 88 ALA A C 1
ATOM 669 O O . ALA A 1 88 ? -1.651 -2.869 -7.983 1.00 93.50 88 ALA A O 1
ATOM 670 N N . CYS A 1 89 ? -1.239 -4.598 -6.613 1.00 92.94 89 CYS A N 1
ATOM 671 C CA . CYS A 1 89 ? -0.050 -5.060 -7.329 1.00 92.94 89 CYS A CA 1
ATOM 672 C C . CYS A 1 89 ? -0.349 -5.450 -8.780 1.00 92.94 89 CYS A C 1
ATOM 674 O O . CYS A 1 89 ? 0.349 -4.994 -9.680 1.00 92.94 89 CYS A O 1
ATOM 676 N N . ARG A 1 90 ? -1.435 -6.197 -9.033 1.00 92.69 90 ARG A N 1
ATOM 677 C CA . ARG A 1 90 ? -1.850 -6.520 -10.412 1.00 92.69 90 ARG A CA 1
ATOM 678 C C . ARG A 1 90 ? -2.146 -5.272 -11.245 1.00 92.69 90 ARG A C 1
ATOM 680 O O . ARG A 1 90 ? -1.807 -5.226 -12.421 1.00 92.69 90 ARG A O 1
ATOM 687 N N . LEU A 1 91 ? -2.782 -4.262 -10.647 1.00 90.69 91 LEU A N 1
ATOM 688 C CA . LEU A 1 91 ? -3.066 -3.001 -11.338 1.00 90.69 91 LEU A CA 1
ATOM 689 C C . LEU A 1 91 ? -1.777 -2.237 -11.664 1.00 90.69 91 LEU A C 1
ATOM 691 O O . LEU A 1 91 ? -1.627 -1.753 -12.786 1.00 90.69 91 LEU A O 1
ATOM 695 N N . ALA A 1 92 ? -0.836 -2.175 -10.719 1.00 89.38 92 ALA A N 1
ATOM 696 C CA . ALA A 1 92 ? 0.461 -1.537 -10.926 1.00 89.38 92 ALA A CA 1
ATOM 697 C C . ALA A 1 92 ? 1.255 -2.213 -12.057 1.00 89.38 92 ALA A C 1
ATOM 699 O O . ALA A 1 92 ? 1.813 -1.528 -12.909 1.00 89.38 92 ALA A O 1
ATOM 700 N N . GLU A 1 93 ? 1.239 -3.547 -12.127 1.00 86.50 93 GLU A N 1
ATOM 701 C CA . GLU A 1 93 ? 1.858 -4.307 -13.222 1.00 86.50 93 GLU A CA 1
ATOM 702 C C . GLU A 1 93 ? 1.221 -4.021 -14.584 1.00 86.50 93 GLU A C 1
ATOM 704 O O . GLU A 1 93 ? 1.942 -3.852 -15.558 1.00 86.50 93 GLU A O 1
ATOM 709 N N . SER A 1 94 ? -0.109 -3.909 -14.660 1.00 83.81 94 SER A N 1
ATOM 710 C CA . SER A 1 94 ? -0.804 -3.601 -15.922 1.00 83.81 94 SER A CA 1
ATOM 711 C C . SER A 1 94 ? -0.611 -2.165 -16.429 1.00 83.81 94 SER A C 1
ATOM 713 O O . SER A 1 94 ? -1.007 -1.860 -17.550 1.00 83.81 94 SER A O 1
ATOM 715 N N . SER A 1 95 ? -0.042 -1.279 -15.607 1.00 74.00 95 SER A N 1
ATOM 716 C CA . SER A 1 95 ? 0.058 0.158 -15.893 1.00 74.00 95 SER A CA 1
ATOM 717 C C . SER A 1 95 ? 1.433 0.597 -16.416 1.00 74.00 95 SER A C 1
ATOM 719 O O . SER A 1 95 ? 1.648 1.801 -16.565 1.00 74.00 95 SER A O 1
ATOM 721 N N . GLY A 1 96 ? 2.382 -0.319 -16.660 1.00 60.72 96 GLY A N 1
ATOM 722 C CA . GLY A 1 96 ? 3.748 0.050 -17.062 1.00 60.72 96 GLY A CA 1
ATOM 723 C C . GLY A 1 96 ? 4.542 -1.025 -17.775 1.00 60.72 96 GLY A C 1
ATOM 724 O O . GLY A 1 96 ? 3.936 -1.960 -18.333 1.00 60.72 96 GLY A O 1
#

pLDDT: mean 88.53, std 9.55, range [60.19, 96.56]

Secondary structure (DSSP, 8-state):
-HHHHHHHHHHHHHHHPPP--PPPPEEETTEEEEEEE--SSS--EEEEEEE-T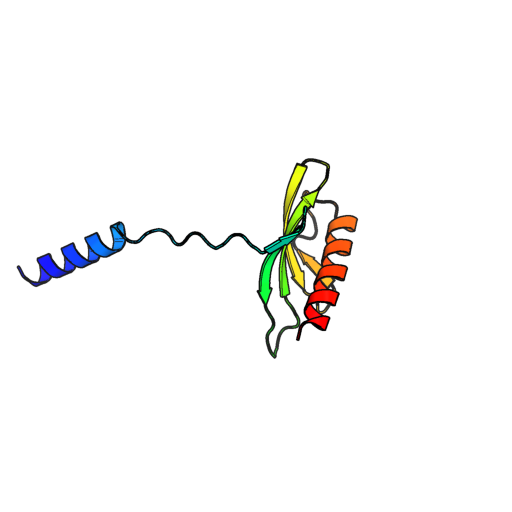TS-EEEEEEETTTTEEESSS-SS-HHHHHHHHHHHHHHHHHT-

Solvent-accessible surface area (backbone atoms only — not comparable to full-atom values): 5690 Å² total; per-residue (Å²): 109,70,69,58,53,52,52,52,51,52,54,52,52,61,72,69,54,74,79,83,72,78,75,81,41,63,64,62,86,56,40,26,41,67,44,80,46,72,52,102,89,40,62,48,35,37,31,34,36,41,47,50,96,86,70,34,71,43,72,36,42,31,39,49,77,79,62,48,57,37,65,82,71,69,84,50,59,60,70,60,52,48,52,51,47,53,54,51,39,54,52,57,60,75,72,110

Foldseek 3Di:
DVVVVVVVVVVVVVVPDDPDDQPFACDDPQKGWSDWDDDPVAQIWTWMWGADPVGDIDTWIARLVVLDIPPPDDDDDPVVVSVVSPVVSVVSVVPD

Mean predicted aligned error: 8.55 Å

Sequence (96 aa):
MLRLMLLLALLLGLVLTPRAVAAPGVCVGPVCADEITRSAKHHWQLRLRLSDQQGHRERLVVDCRNGQVSPQDGAVDRGYAAAVARRACRLAESSG